Protein AF-A0A8X6SZG5-F1 (afdb_monomer)

pLDDT: mean 77.32, std 18.45, range [43.12, 98.19]

Solvent-accessible surface area (backbone atoms only — not comparable to full-atom values): 9770 Å² total; per-residue (Å²): 136,87,89,80,84,81,89,79,91,80,84,83,80,84,76,84,77,79,79,82,86,86,81,90,69,87,78,75,89,70,94,75,73,79,84,85,73,71,77,68,72,74,80,77,88,80,84,92,76,54,72,67,55,54,51,48,55,49,51,53,53,43,52,60,54,34,75,75,71,72,53,62,66,75,56,46,47,51,52,31,57,73,48,73,65,38,64,64,64,48,51,55,50,57,75,42,95,49,46,66,56,51,28,53,77,67,73,42,79,60,86,84,64,70,72,85,75,82,75,76,83,53,99,78,59,73,71,49,45,67,38,94,85,80,69,46,79,39,76,64,130

Foldseek 3Di:
DDDDDDDDDDDPPPPDDDDDDDDDDDDDPDPDDDPPPPPPPPPPDDDDDDPVRVVVVLQVLLVVLCVPLVDPSVLSSLLCVVVVNPSVVSVVVSPDPCVVVSCVVSVHDPPPPDDPPPPPPPVPDDQWDADPPPRDTHGDD

Organism: Nephila pilipes (NCBI:txid299642)

Radius of gyration: 32.88 Å; Cα contacts (8 Å, |Δi|>4): 55; chains: 1; bounding box: 74×58×89 Å

InterPro domains:
  IPR048962 E3 ubiquitin-protein ligase ARIH1-like, UBA-like domain [PF21235] (56-96)

Nearest PDB structures (foldseek):
  7b5n-assembly1_H  TM=6.590E-01  e=4.953E-05  Homo sapiens
  2dzl-assembly1_A  TM=5.267E-01  e=2.824E+00  Homo sapiens
  5iy7-assembly1_M  TM=3.037E-01  e=7.107E+00  Homo sapiens

Mean predicted aligned error: 17.65 Å

Sequence (141 aa):
MDTGDDELYDADSGNESSAEDEDELSISLEPESSSREKLETEEFHYEVLSTEQIVQHMVDCIREVNTVVQIPPTITRILLNHFKWDKEKLYERYYDDDQEALFKEAHIINPYKNPPSSSKDSRFGPRTEECEICLMTIPKN

Structure (mmCIF, N/CA/C/O backbone):
data_AF-A0A8X6SZG5-F1
#
_entry.id   AF-A0A8X6SZG5-F1
#
loop_
_atom_site.group_PDB
_atom_site.id
_atom_site.type_symbol
_atom_site.label_atom_id
_atom_site.label_alt_id
_atom_site.label_comp_id
_atom_site.label_asym_id
_atom_site.label_entity_id
_atom_site.label_seq_id
_atom_site.pdbx_PDB_ins_code
_atom_site.Cartn_x
_atom_site.Cartn_y
_atom_site.Cartn_z
_atom_site.occupancy
_atom_site.B_iso_or_equiv
_atom_site.auth_seq_id
_atom_site.auth_comp_id
_atom_site.auth_asym_id
_atom_site.auth_atom_id
_atom_site.pdbx_PDB_model_num
ATOM 1 N N . MET A 1 1 ? 57.894 -13.745 33.555 1.00 49.47 1 MET A N 1
ATOM 2 C CA . MET A 1 1 ? 57.439 -12.889 34.660 1.00 49.47 1 MET A CA 1
ATOM 3 C C . MET A 1 1 ? 56.093 -13.431 35.075 1.00 49.47 1 MET A C 1
ATOM 5 O O . MET A 1 1 ? 55.234 -13.575 34.220 1.00 49.47 1 MET A O 1
ATOM 9 N N . ASP A 1 2 ? 56.035 -13.883 36.317 1.00 52.25 2 ASP A N 1
ATOM 10 C CA . ASP A 1 2 ? 54.840 -14.272 37.068 1.00 52.25 2 ASP A CA 1
ATOM 11 C C . ASP A 1 2 ? 54.249 -13.012 37.743 1.00 52.25 2 ASP A C 1
ATOM 13 O O . ASP A 1 2 ? 54.987 -12.025 37.830 1.00 52.25 2 ASP A O 1
ATOM 17 N N . THR A 1 3 ? 52.998 -13.067 38.229 1.00 55.41 3 THR A N 1
ATOM 18 C CA . THR A 1 3 ? 52.104 -12.018 38.820 1.00 55.41 3 THR A CA 1
ATOM 19 C C . THR A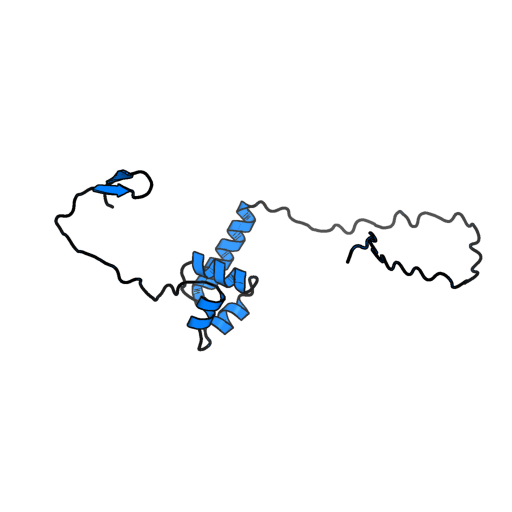 1 3 ? 50.941 -11.686 37.867 1.00 55.41 3 THR A C 1
ATOM 21 O O . THR A 1 3 ? 51.196 -11.239 36.754 1.00 55.41 3 THR A O 1
ATOM 24 N N . GLY A 1 4 ? 49.652 -11.856 38.178 1.00 48.34 4 GLY A N 1
ATOM 25 C CA . GLY A 1 4 ? 48.947 -12.082 39.446 1.00 48.34 4 GLY A CA 1
ATOM 26 C C . GLY A 1 4 ? 47.701 -11.177 39.477 1.00 48.34 4 GLY A C 1
ATOM 27 O O . GLY A 1 4 ? 47.825 -10.026 39.072 1.00 48.34 4 GLY A O 1
ATOM 28 N N . ASP A 1 5 ? 46.577 -11.719 39.963 1.00 51.69 5 ASP A N 1
ATOM 29 C CA . ASP A 1 5 ? 45.357 -11.044 40.462 1.00 51.69 5 ASP A CA 1
ATOM 30 C C . ASP A 1 5 ? 44.483 -10.241 39.469 1.00 51.69 5 ASP A C 1
ATOM 32 O O . ASP A 1 5 ? 44.962 -9.387 38.732 1.00 51.69 5 ASP A O 1
ATOM 36 N N . ASP A 1 6 ? 43.212 -10.596 39.248 1.00 55.16 6 ASP A N 1
ATOM 37 C CA . ASP A 1 6 ? 42.013 -10.538 40.124 1.00 55.16 6 ASP A CA 1
ATOM 38 C C . ASP A 1 6 ? 41.270 -9.190 40.047 1.00 55.16 6 ASP A C 1
ATOM 40 O O . ASP A 1 6 ? 41.851 -8.138 40.280 1.00 55.16 6 ASP A O 1
ATOM 44 N N . GLU A 1 7 ? 39.967 -9.307 39.746 1.00 54.97 7 GLU A N 1
ATOM 45 C CA . GLU A 1 7 ? 38.841 -8.504 40.264 1.00 54.97 7 GLU A CA 1
ATOM 46 C C . GLU A 1 7 ? 38.854 -6.985 39.928 1.00 54.97 7 GLU A C 1
ATOM 48 O O . GLU A 1 7 ? 39.823 -6.265 40.099 1.00 54.97 7 GLU A O 1
ATOM 53 N N . LEU A 1 8 ? 37.800 -6.362 39.408 1.00 62.22 8 LEU A N 1
ATOM 54 C CA . LEU A 1 8 ? 36.556 -6.113 40.121 1.00 62.22 8 LEU A CA 1
ATOM 55 C C . LEU A 1 8 ? 35.560 -5.474 39.133 1.00 62.22 8 LEU A C 1
ATOM 57 O O . LEU A 1 8 ? 35.875 -4.550 38.385 1.00 62.22 8 LEU A O 1
ATOM 61 N N . TYR A 1 9 ? 34.344 -5.988 39.164 1.00 59.56 9 TYR A N 1
ATOM 62 C CA . TYR A 1 9 ? 33.091 -5.354 38.761 1.00 59.56 9 TYR A CA 1
ATOM 63 C C . TYR A 1 9 ? 32.986 -3.928 39.326 1.00 59.56 9 TYR A C 1
ATOM 65 O O . TYR A 1 9 ? 33.104 -3.748 40.531 1.00 59.56 9 TYR A O 1
ATOM 73 N N . ASP A 1 10 ? 32.670 -2.938 38.491 1.00 62.38 10 ASP A N 1
ATOM 74 C CA . ASP A 1 10 ? 32.120 -1.679 39.000 1.00 62.38 10 ASP A CA 1
ATOM 75 C C . ASP A 1 10 ? 30.937 -1.244 38.134 1.00 62.38 10 ASP A C 1
ATOM 77 O O . ASP A 1 10 ? 31.064 -0.708 37.032 1.00 62.38 10 ASP A O 1
ATOM 81 N N . ALA A 1 11 ? 29.755 -1.607 38.629 1.00 61.16 11 ALA A N 1
ATOM 82 C CA . ALA A 1 11 ? 28.469 -1.140 38.158 1.00 61.16 11 ALA A CA 1
ATOM 83 C C . ALA A 1 11 ? 28.118 0.111 38.969 1.00 61.16 11 ALA A C 1
ATOM 85 O O . ALA A 1 11 ? 27.522 0.006 40.039 1.00 61.16 11 ALA A O 1
ATOM 86 N N . ASP A 1 12 ? 28.485 1.287 38.465 1.00 61.62 12 ASP A N 1
ATOM 87 C CA . ASP A 1 12 ? 28.090 2.551 39.085 1.00 61.62 12 ASP A CA 1
ATOM 88 C C . ASP A 1 12 ? 26.669 2.931 38.642 1.00 61.62 12 ASP A C 1
ATOM 90 O O . ASP A 1 12 ? 26.430 3.590 37.627 1.00 61.62 12 ASP A O 1
ATOM 94 N N . SER A 1 13 ? 25.696 2.415 39.392 1.00 60.81 13 SER A N 1
ATOM 95 C CA . SER A 1 13 ? 24.301 2.843 39.353 1.00 60.81 13 SER A CA 1
ATOM 96 C C . SER A 1 13 ? 24.177 4.192 40.066 1.00 60.81 13 SER A C 1
ATOM 98 O O . SER A 1 13 ? 23.771 4.252 41.228 1.00 60.81 13 SER A O 1
ATOM 100 N N . GLY A 1 14 ? 24.491 5.273 39.351 1.00 61.66 14 GLY A N 1
ATOM 101 C CA . GLY A 1 14 ? 24.308 6.652 39.802 1.00 61.66 14 GLY A CA 1
ATOM 102 C C . GLY A 1 14 ? 22.831 7.031 39.948 1.00 61.66 14 GLY A C 1
ATOM 103 O O . GLY A 1 14 ? 22.245 7.652 39.066 1.00 61.66 14 GLY A O 1
ATOM 104 N N . ASN A 1 15 ? 22.223 6.642 41.068 1.00 61.12 15 ASN A N 1
ATOM 105 C CA . ASN A 1 15 ? 20.972 7.201 41.572 1.00 61.12 15 ASN A CA 1
ATOM 106 C C . ASN A 1 15 ? 21.313 8.368 42.510 1.00 61.12 15 ASN A C 1
ATOM 108 O O . ASN A 1 15 ? 21.514 8.166 43.709 1.00 61.12 15 ASN A O 1
ATOM 112 N N . GLU A 1 16 ? 21.379 9.585 41.972 1.00 62.09 16 GLU A N 1
ATOM 113 C CA . GLU A 1 16 ? 21.437 10.808 42.774 1.00 62.09 16 GLU A CA 1
ATOM 114 C C . GLU A 1 16 ? 20.011 11.233 43.156 1.00 62.09 16 GLU A C 1
ATOM 116 O O . GLU A 1 16 ? 19.260 11.813 42.379 1.00 62.09 16 GLU A O 1
ATOM 121 N N . SER A 1 17 ? 19.596 10.873 44.370 1.00 57.12 17 SER A N 1
ATOM 122 C CA . SER A 1 17 ? 18.415 11.457 45.002 1.00 57.12 17 SER A CA 1
ATOM 123 C C . SER A 1 17 ? 18.885 12.604 45.882 1.00 57.12 17 SER A C 1
ATOM 125 O O . SER A 1 17 ? 19.288 12.376 47.022 1.00 57.12 17 SER A O 1
ATOM 127 N N . SER A 1 18 ? 18.821 13.829 45.369 1.00 62.03 18 SER A N 1
ATOM 128 C CA . SER A 1 18 ? 18.960 15.021 46.203 1.00 62.03 18 SER A CA 1
ATOM 129 C C . SER A 1 18 ? 17.655 15.249 46.964 1.00 62.03 18 SER A C 1
ATOM 131 O O . SER A 1 18 ? 16.700 15.818 46.441 1.00 62.03 18 SER A O 1
ATOM 133 N N . ALA A 1 19 ? 17.623 14.775 48.210 1.00 56.88 19 ALA A N 1
ATOM 134 C CA . ALA A 1 19 ? 17.038 15.565 49.290 1.00 56.88 19 ALA A CA 1
ATOM 135 C C . ALA A 1 19 ? 17.849 16.885 49.336 1.00 56.88 19 ALA A C 1
ATOM 137 O O . ALA A 1 19 ? 19.032 16.880 49.009 1.00 56.88 19 ALA A O 1
ATOM 138 N N . GLU A 1 20 ? 17.346 18.059 49.686 1.00 51.41 20 GLU A N 1
ATOM 139 C CA . GLU A 1 20 ? 16.418 18.425 50.748 1.00 51.41 20 GLU A CA 1
ATOM 140 C C . GLU A 1 20 ? 15.939 19.846 50.376 1.00 51.41 20 GLU A C 1
ATOM 142 O O . GLU A 1 20 ? 16.756 20.659 49.944 1.00 51.41 20 GLU A O 1
ATOM 147 N N . ASP A 1 21 ? 14.649 20.154 50.505 1.00 52.88 21 ASP A N 1
ATOM 148 C CA . ASP A 1 21 ? 14.249 21.522 50.837 1.00 52.88 21 ASP A CA 1
ATOM 149 C C . ASP A 1 21 ? 12.960 21.478 51.655 1.00 52.88 21 ASP A C 1
ATOM 151 O O . ASP A 1 21 ? 12.050 20.669 51.441 1.00 52.88 21 ASP A O 1
ATOM 155 N N . GLU A 1 22 ? 12.980 22.293 52.685 1.00 56.06 22 GLU A N 1
ATOM 156 C CA . GLU A 1 22 ? 12.290 22.145 53.948 1.00 56.06 22 GLU A CA 1
ATOM 157 C C . GLU A 1 22 ? 11.260 23.264 54.066 1.00 56.06 22 GLU A C 1
ATOM 159 O O . GLU A 1 22 ? 11.467 24.251 54.760 1.00 56.06 22 GLU A O 1
ATOM 164 N N . ASP A 1 23 ? 10.120 23.103 53.392 1.00 49.88 23 ASP A N 1
ATOM 165 C CA . ASP A 1 23 ? 8.967 23.977 53.607 1.00 49.88 23 ASP A CA 1
ATOM 166 C C . ASP A 1 23 ? 8.029 23.379 54.664 1.00 49.88 23 ASP A C 1
ATOM 168 O O . ASP A 1 23 ? 7.162 22.534 54.420 1.00 49.88 23 ASP A O 1
ATOM 172 N N . GLU A 1 24 ? 8.235 23.868 55.882 1.00 54.66 24 GLU A N 1
ATOM 173 C CA . GLU A 1 24 ? 7.321 23.837 57.014 1.00 54.66 24 GLU A CA 1
ATOM 174 C C . GLU A 1 24 ? 5.959 24.444 56.628 1.00 54.66 24 GLU A C 1
ATOM 176 O O . GLU A 1 24 ? 5.735 25.648 56.734 1.00 54.66 24 GLU A O 1
ATOM 181 N N . LEU A 1 25 ? 5.002 23.604 56.226 1.00 52.91 25 LEU A N 1
ATOM 182 C CA . LEU A 1 25 ? 3.582 23.956 56.235 1.00 52.91 25 LEU A CA 1
ATOM 183 C C . LEU A 1 25 ? 2.832 22.967 57.125 1.00 52.91 25 LEU A C 1
ATOM 185 O O . LEU A 1 25 ? 2.617 21.804 56.785 1.00 52.91 25 LEU A O 1
ATOM 189 N N . SER A 1 26 ? 2.441 23.454 58.302 1.00 48.09 26 SER A N 1
ATOM 190 C CA . SER A 1 26 ? 1.623 22.746 59.281 1.00 48.09 26 SER A CA 1
ATOM 191 C C . SER A 1 26 ? 0.329 22.227 58.643 1.00 48.09 26 SER A C 1
ATOM 193 O O . SER A 1 26 ? -0.615 22.992 58.422 1.00 48.09 26 SER A O 1
ATOM 195 N N . ILE A 1 27 ? 0.251 20.925 58.370 1.00 50.72 27 ILE A N 1
A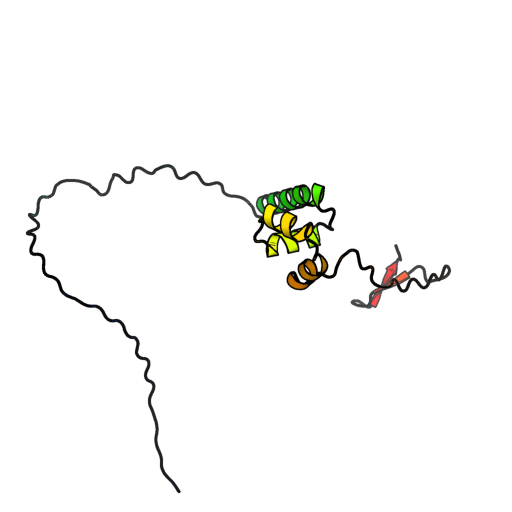TOM 196 C CA . ILE A 1 27 ? -1.000 20.293 57.955 1.00 50.72 27 ILE A CA 1
ATOM 197 C C . ILE A 1 27 ? -1.883 20.104 59.192 1.00 50.72 27 ILE A C 1
ATOM 199 O O . ILE A 1 27 ? -1.745 19.162 59.971 1.00 50.72 27 ILE A O 1
ATOM 203 N N . SER A 1 28 ? -2.760 21.079 59.419 1.00 53.66 28 SER A N 1
ATOM 204 C CA . SER A 1 28 ? -3.857 20.952 60.371 1.00 53.66 28 SER A CA 1
ATOM 205 C C . SER A 1 28 ? -4.713 19.755 59.950 1.00 53.66 28 SER A C 1
ATOM 207 O O . SER A 1 28 ? -5.199 19.696 58.821 1.00 53.66 28 SER A O 1
ATOM 209 N N . LEU A 1 29 ? -4.841 18.768 60.835 1.00 56.31 29 LEU A N 1
ATOM 210 C CA . LEU A 1 29 ? -5.661 17.573 60.644 1.00 56.31 29 LEU A CA 1
ATOM 211 C C . LEU A 1 29 ? -7.145 17.964 60.702 1.00 56.31 29 LEU A C 1
ATOM 213 O O . LEU A 1 29 ? -7.786 17.818 61.740 1.00 56.31 29 LEU A O 1
ATOM 217 N N . GLU A 1 30 ? -7.692 18.460 59.596 1.00 49.22 30 GLU A N 1
ATOM 218 C CA . GLU A 1 30 ? -9.139 18.573 59.405 1.00 49.22 30 GLU A CA 1
ATOM 219 C C . GLU A 1 30 ? -9.628 17.368 58.582 1.00 49.22 30 GLU A C 1
ATOM 221 O O . GLU A 1 30 ? -9.145 17.146 57.468 1.00 49.22 30 GLU A O 1
ATOM 226 N N . PRO A 1 31 ? -10.551 16.536 59.102 1.00 52.50 31 PRO A N 1
ATOM 227 C CA . PRO A 1 31 ? -11.093 15.400 58.370 1.00 52.50 31 PRO A CA 1
ATOM 228 C C . PRO A 1 31 ? -12.220 15.873 57.445 1.00 52.50 31 PRO A C 1
ATOM 230 O O . PRO A 1 31 ? -13.372 15.493 57.618 1.00 52.50 31 PRO A O 1
ATOM 233 N N . GLU A 1 32 ? -11.901 16.698 56.453 1.00 43.12 32 GLU A N 1
ATOM 234 C CA . GLU A 1 32 ? -12.900 17.217 55.519 1.00 43.12 32 GLU A CA 1
ATOM 235 C C . GLU A 1 32 ? -12.811 16.462 54.187 1.00 43.12 32 GLU A C 1
ATOM 237 O O . GLU A 1 32 ? -12.092 16.809 53.255 1.00 43.12 32 GLU A O 1
ATOM 242 N N . SER A 1 33 ? -13.609 15.395 54.129 1.00 46.94 33 SER A N 1
ATOM 243 C CA . SER A 1 33 ? -14.390 14.980 52.957 1.00 46.94 33 SER A CA 1
ATOM 244 C C . SER A 1 33 ? -13.660 14.742 51.618 1.00 46.94 33 SER A C 1
ATOM 246 O O . SER A 1 33 ? -13.345 15.644 50.846 1.00 46.94 33 SER A O 1
ATOM 248 N N . SER A 1 34 ? -13.528 13.453 51.288 1.00 50.75 34 SER A N 1
ATOM 249 C CA . SER A 1 34 ? -13.931 12.894 49.983 1.00 50.75 34 SER A CA 1
ATOM 250 C C . SER A 1 34 ? -13.482 13.622 48.703 1.00 50.75 34 SER A C 1
ATOM 252 O O . SER A 1 34 ? -14.261 13.760 47.764 1.00 50.75 34 SER A O 1
ATOM 254 N N . SER A 1 35 ? -12.206 13.988 48.573 1.00 49.38 35 SER A N 1
ATOM 255 C CA . SER A 1 35 ? -11.644 14.317 47.243 1.00 49.38 35 SER A CA 1
ATOM 256 C C . SER A 1 35 ? -11.310 13.069 46.403 1.00 49.38 35 SER A C 1
ATOM 258 O O . SER A 1 35 ? -10.768 13.173 45.308 1.00 49.38 35 SER A O 1
ATOM 260 N N . ARG A 1 36 ? -11.658 11.869 46.892 1.00 52.34 36 ARG A N 1
ATOM 261 C CA . ARG A 1 36 ? -11.437 10.586 46.206 1.00 52.34 36 ARG A CA 1
ATOM 262 C C . ARG A 1 36 ? -12.632 10.119 45.354 1.00 52.34 36 ARG A C 1
ATOM 264 O O . ARG A 1 36 ? -12.557 9.049 44.765 1.00 52.34 36 ARG A O 1
ATOM 271 N N . GLU A 1 37 ? -13.699 10.916 45.256 1.00 54.59 37 GLU A N 1
ATOM 272 C CA . GLU A 1 37 ? -14.959 10.547 44.575 1.00 54.59 37 GLU A CA 1
ATOM 273 C C . GLU A 1 37 ? -15.388 11.516 43.454 1.00 54.59 37 GLU A C 1
ATOM 275 O O . GLU A 1 37 ? -16.554 11.558 43.082 1.00 54.59 37 GLU A O 1
ATOM 280 N N . LYS A 1 38 ? -14.456 12.280 42.865 1.00 47.41 38 LYS A N 1
ATOM 281 C CA . LYS A 1 38 ? -14.735 13.117 41.678 1.00 47.41 38 LYS A CA 1
ATOM 282 C C . LYS A 1 38 ? -13.822 12.860 40.477 1.00 47.41 38 LYS A C 1
ATOM 284 O O . LYS A 1 38 ? -13.624 13.732 39.642 1.00 47.41 38 LYS A O 1
ATOM 289 N N . LEU A 1 39 ? -13.341 11.627 40.330 1.00 57.22 39 LEU A N 1
ATOM 290 C CA . LEU A 1 39 ? -13.198 11.056 38.987 1.00 57.22 39 LEU A CA 1
ATOM 291 C C . LEU A 1 39 ? -14.566 10.477 38.611 1.00 57.22 39 LEU A C 1
ATOM 293 O O . LEU A 1 39 ? -14.726 9.267 38.459 1.00 57.22 39 LEU A O 1
ATOM 297 N N . GLU A 1 40 ? -15.576 11.352 38.550 1.00 54.41 40 GLU A N 1
ATOM 298 C CA . GLU A 1 40 ? -16.761 11.057 37.757 1.00 54.41 40 GLU A CA 1
ATOM 299 C C . GLU A 1 40 ? -16.227 10.710 36.377 1.00 54.41 40 GLU A C 1
ATOM 301 O O . GLU A 1 40 ? -15.506 11.477 35.745 1.00 54.41 40 GLU A O 1
ATOM 306 N N . THR A 1 41 ? -16.448 9.456 36.035 1.00 57.59 41 THR A N 1
ATOM 307 C CA . THR A 1 41 ? -15.909 8.759 34.890 1.00 57.59 41 THR A CA 1
ATOM 308 C C . THR A 1 41 ? -16.324 9.533 33.648 1.00 57.59 41 THR A C 1
ATOM 310 O O . THR A 1 41 ? -17.448 9.370 33.182 1.00 57.59 41 THR A O 1
ATOM 313 N N . GLU A 1 42 ? -15.455 10.405 33.124 1.00 65.00 42 GLU A N 1
ATOM 314 C CA . GLU A 1 42 ? -15.589 10.834 31.737 1.00 65.00 42 GLU A CA 1
ATOM 315 C C . GLU A 1 42 ? -15.635 9.539 30.932 1.00 65.00 42 GLU A C 1
ATOM 317 O O . GLU A 1 42 ? -14.692 8.745 30.956 1.00 65.00 42 GLU A O 1
ATOM 322 N N . GLU A 1 43 ? -16.795 9.256 30.348 1.00 74.94 43 GLU A N 1
ATOM 323 C CA . GLU A 1 43 ? -17.057 8.037 29.603 1.00 74.94 43 GLU A CA 1
ATOM 324 C C . GLU A 1 43 ? -16.103 8.011 28.405 1.00 74.94 43 GLU A C 1
ATOM 326 O O . GLU A 1 43 ? -16.356 8.608 27.356 1.00 74.94 43 GLU A O 1
ATOM 331 N N . PHE A 1 44 ? -14.939 7.389 28.593 1.00 86.12 44 PHE A N 1
ATOM 332 C CA . PHE A 1 44 ? -13.905 7.318 27.577 1.00 86.12 44 PHE A CA 1
ATOM 333 C C . PHE A 1 44 ? -14.409 6.397 26.471 1.00 86.12 44 PHE A C 1
ATOM 335 O O . PHE A 1 44 ? -14.472 5.179 26.642 1.00 86.12 44 PHE A O 1
ATOM 342 N N . HIS A 1 45 ? -14.824 6.982 25.351 1.00 91.31 45 HIS A N 1
ATOM 343 C CA . HIS A 1 45 ? -15.349 6.226 24.224 1.00 91.31 45 HIS A CA 1
ATOM 344 C C . HIS A 1 45 ? -14.210 5.432 23.580 1.00 91.31 45 HIS A C 1
ATOM 346 O O . HIS A 1 45 ? -13.241 6.005 23.082 1.00 91.31 45 HIS A O 1
ATOM 352 N N . TYR A 1 46 ? -14.337 4.108 23.577 1.00 92.88 46 TYR A N 1
ATOM 353 C CA . TYR A 1 46 ? -13.440 3.208 22.864 1.00 92.88 46 TYR A CA 1
ATOM 354 C C . TYR A 1 46 ? -14.248 2.183 22.072 1.00 92.88 46 TYR A C 1
ATOM 356 O O . TYR A 1 46 ? -15.370 1.829 22.433 1.00 92.88 46 TYR A O 1
ATOM 364 N N . GLU A 1 47 ? -13.654 1.689 20.993 1.00 95.31 47 GLU A N 1
ATOM 365 C CA . GLU A 1 47 ? -14.210 0.624 20.168 1.00 95.31 47 GLU A CA 1
ATOM 366 C C . GLU A 1 47 ? -13.223 -0.545 20.133 1.00 95.31 47 GLU A C 1
ATOM 368 O O . GLU A 1 47 ? -12.013 -0.350 19.996 1.00 95.31 47 GLU A O 1
ATOM 373 N N . VAL A 1 48 ? -13.732 -1.770 20.273 1.00 96.12 48 VAL A N 1
ATOM 374 C CA . VAL A 1 48 ? -12.924 -2.989 20.158 1.00 96.12 48 VAL A CA 1
ATOM 375 C C . VAL A 1 48 ? -13.098 -3.555 18.758 1.00 96.12 48 VAL A C 1
ATOM 377 O O . VAL A 1 48 ? -14.192 -3.967 18.378 1.00 96.12 48 VAL A O 1
ATOM 380 N N . LEU A 1 49 ? -12.000 -3.609 18.008 1.00 97.50 49 LEU A N 1
ATOM 381 C CA . LEU A 1 49 ? -11.963 -4.158 16.658 1.00 97.50 49 LEU A CA 1
ATOM 382 C C . LEU A 1 49 ? -11.290 -5.532 16.653 1.00 97.50 49 LEU A C 1
ATOM 384 O O . LEU A 1 49 ? -10.278 -5.762 17.316 1.00 97.50 49 LEU A O 1
ATOM 388 N N . SER A 1 50 ? -11.845 -6.449 15.867 1.00 98.19 50 SER A N 1
ATOM 389 C CA . SER A 1 50 ? -11.207 -7.722 15.535 1.00 98.19 50 SER A CA 1
ATOM 390 C C . SER A 1 50 ? -10.048 -7.528 14.555 1.00 98.19 50 SER A C 1
ATOM 392 O O . SER A 1 50 ? -9.962 -6.530 13.836 1.00 98.19 50 SER A O 1
ATOM 394 N N . THR A 1 51 ? -9.176 -8.531 14.464 1.00 97.81 51 THR A N 1
ATOM 395 C CA . THR A 1 51 ? -8.087 -8.548 13.478 1.00 97.81 51 THR A CA 1
ATOM 396 C C . THR A 1 51 ? -8.608 -8.445 12.044 1.00 97.81 51 THR A C 1
ATOM 398 O O . THR A 1 51 ? -8.013 -7.733 11.243 1.00 97.81 51 THR A O 1
ATOM 401 N N . GLU A 1 52 ? -9.737 -9.091 11.734 1.00 98.06 52 GLU A N 1
ATOM 402 C CA . GLU A 1 52 ? -10.395 -9.029 10.420 1.00 98.06 52 GLU A CA 1
ATOM 403 C C . GLU A 1 52 ? -10.803 -7.591 10.066 1.00 98.06 52 GLU A C 1
ATOM 405 O O . GLU A 1 52 ? -10.525 -7.117 8.967 1.00 98.06 52 GLU A O 1
ATOM 410 N N . GLN A 1 53 ? -11.394 -6.861 1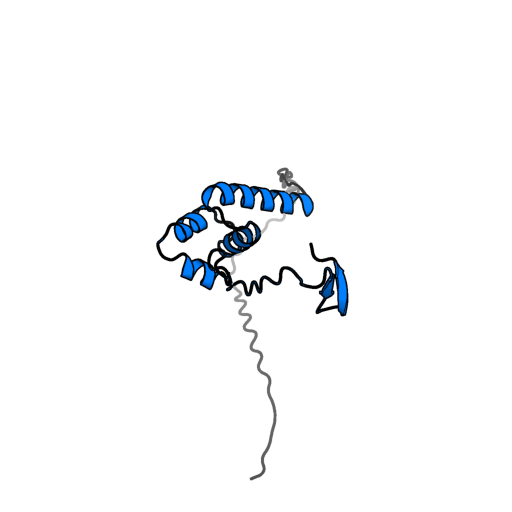1.020 1.00 98.06 53 GLN A N 1
ATOM 411 C CA . GLN A 1 53 ? -11.802 -5.467 10.817 1.00 98.06 53 GLN A CA 1
ATOM 412 C C . GLN A 1 53 ? -10.592 -4.564 10.550 1.00 98.06 53 GLN A C 1
ATOM 414 O O . GLN A 1 53 ? -10.609 -3.773 9.610 1.00 98.06 53 GLN A O 1
ATOM 419 N N . ILE A 1 54 ? -9.503 -4.725 11.308 1.00 97.38 54 ILE A N 1
ATOM 420 C CA . ILE A 1 54 ? -8.263 -3.965 11.081 1.00 97.38 54 ILE A CA 1
ATOM 421 C C . ILE A 1 54 ? -7.647 -4.287 9.714 1.00 97.38 54 ILE A C 1
ATOM 423 O O .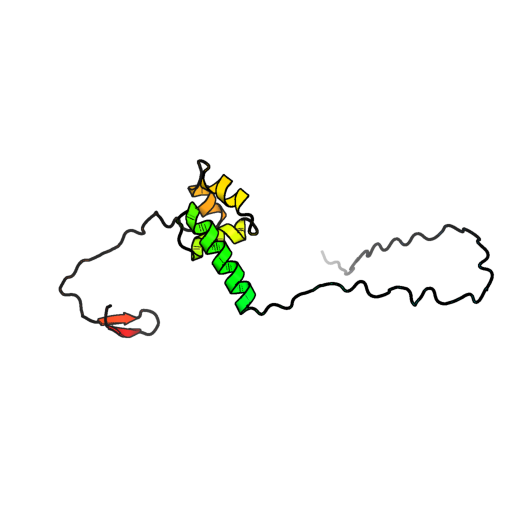 ILE A 1 54 ? -7.201 -3.384 9.002 1.00 97.38 54 ILE A O 1
ATOM 427 N N . VAL A 1 55 ? -7.647 -5.560 9.311 1.00 97.38 55 VAL A N 1
ATOM 428 C CA . VAL A 1 55 ? -7.171 -5.969 7.983 1.00 97.38 55 VAL A CA 1
ATOM 429 C C . VAL A 1 55 ? -8.039 -5.357 6.885 1.00 97.38 55 VAL A C 1
ATOM 431 O O . VAL A 1 55 ? -7.495 -4.871 5.894 1.00 97.38 55 VAL A O 1
ATOM 434 N N . GLN A 1 56 ? -9.357 -5.307 7.072 1.00 97.81 56 GLN A N 1
ATOM 435 C CA . GLN A 1 56 ? -10.274 -4.678 6.126 1.00 97.81 56 GLN A CA 1
ATOM 436 C C . GLN A 1 56 ? -9.987 -3.177 5.974 1.00 97.81 56 GLN A C 1
ATOM 438 O O . GLN A 1 56 ? -9.830 -2.704 4.848 1.00 97.81 56 GLN A O 1
ATOM 443 N N . HIS A 1 57 ? -9.788 -2.451 7.080 1.00 96.88 57 HIS A N 1
ATOM 444 C CA . HIS A 1 57 ? -9.374 -1.043 7.044 1.00 96.88 57 HIS A CA 1
ATOM 445 C C . HIS A 1 57 ? -8.055 -0.839 6.287 1.00 96.88 57 HIS A C 1
ATOM 447 O O . HIS A 1 57 ? -7.932 0.084 5.477 1.00 96.88 57 HIS A O 1
ATOM 453 N N . MET A 1 58 ? -7.078 -1.725 6.497 1.00 97.00 58 MET A N 1
ATOM 454 C CA . MET A 1 58 ? -5.833 -1.723 5.732 1.00 97.00 58 MET A CA 1
ATOM 455 C C . MET A 1 58 ? -6.092 -1.922 4.230 1.00 97.00 58 MET A C 1
ATOM 457 O O . MET A 1 58 ? -5.536 -1.190 3.411 1.00 97.00 58 MET A O 1
ATOM 461 N N . VAL A 1 59 ? -6.907 -2.911 3.851 1.00 97.00 59 VAL A N 1
ATOM 462 C CA . VAL A 1 59 ? -7.203 -3.224 2.444 1.00 97.00 59 VAL A CA 1
ATOM 463 C C . VAL A 1 59 ? -7.917 -2.064 1.758 1.00 97.00 59 VAL A C 1
ATOM 465 O O . VAL A 1 59 ? -7.586 -1.741 0.616 1.00 97.00 59 VAL A O 1
ATOM 468 N N . ASP A 1 60 ? -8.852 -1.412 2.441 1.00 97.19 60 ASP A N 1
ATOM 469 C CA . ASP A 1 60 ? -9.568 -0.264 1.891 1.00 97.19 60 ASP A CA 1
ATOM 470 C C . ASP A 1 60 ? -8.640 0.944 1.711 1.00 97.19 60 ASP A C 1
ATOM 472 O O . ASP A 1 60 ? -8.657 1.565 0.648 1.00 97.19 60 ASP A O 1
ATOM 476 N N . CYS A 1 61 ? -7.739 1.199 2.666 1.00 96.31 61 CYS A N 1
ATOM 477 C CA . CYS A 1 61 ? -6.691 2.214 2.532 1.00 96.31 61 CYS A CA 1
ATOM 478 C C . CYS A 1 61 ? -5.755 1.925 1.342 1.00 96.31 61 CYS A C 1
ATOM 480 O O . CYS A 1 61 ? -5.471 2.811 0.535 1.00 96.31 61 CYS A O 1
ATOM 482 N N . ILE A 1 62 ? -5.328 0.668 1.169 1.00 96.50 62 ILE A N 1
ATOM 483 C CA . ILE A 1 62 ? -4.522 0.251 0.011 1.00 96.50 62 ILE A CA 1
ATOM 484 C C . ILE A 1 62 ? -5.295 0.474 -1.292 1.00 96.50 62 ILE A C 1
ATOM 486 O O . ILE A 1 62 ? -4.718 0.972 -2.257 1.00 96.50 62 ILE A O 1
ATOM 490 N N . ARG A 1 63 ? -6.584 0.110 -1.343 1.00 96.19 63 ARG A N 1
ATOM 491 C CA . ARG A 1 63 ? -7.424 0.276 -2.538 1.00 96.19 63 ARG A CA 1
ATOM 492 C C . ARG A 1 63 ? -7.556 1.746 -2.916 1.00 96.19 63 ARG A C 1
ATOM 494 O O . ARG A 1 63 ? -7.410 2.061 -4.092 1.00 96.19 63 ARG A O 1
ATOM 501 N N . GLU A 1 64 ? -7.798 2.612 -1.937 1.00 95.88 64 GLU A N 1
ATOM 502 C CA . GLU A 1 64 ? -7.880 4.061 -2.118 1.00 95.88 64 GLU A CA 1
ATOM 503 C C . GLU A 1 64 ? -6.592 4.607 -2.739 1.00 95.88 64 GLU A C 1
ATOM 505 O O . GLU A 1 64 ? -6.639 5.222 -3.802 1.00 95.88 64 GLU A O 1
ATOM 510 N N . VAL A 1 65 ? -5.436 4.287 -2.153 1.00 94.94 65 VAL A N 1
ATOM 511 C CA . VAL A 1 65 ? -4.129 4.708 -2.679 1.00 94.94 65 VAL A CA 1
ATOM 512 C C . VAL A 1 65 ? -3.898 4.180 -4.090 1.00 94.94 65 VAL A C 1
ATOM 514 O O . VAL A 1 65 ? -3.395 4.887 -4.967 1.00 94.94 65 VAL A O 1
ATOM 517 N N . ASN A 1 66 ? -4.323 2.945 -4.351 1.00 92.50 66 ASN A N 1
ATOM 518 C CA . ASN A 1 66 ? -4.115 2.319 -5.644 1.00 92.50 66 ASN A CA 1
ATOM 519 C C . ASN A 1 66 ? -4.950 2.925 -6.781 1.00 92.50 66 ASN A C 1
ATOM 521 O O . ASN A 1 66 ? -4.605 2.730 -7.946 1.00 92.50 66 ASN A O 1
ATOM 525 N N . THR A 1 67 ? -6.007 3.686 -6.469 1.00 93.12 67 THR A N 1
ATOM 526 C CA . THR A 1 67 ? -6.741 4.457 -7.488 1.00 93.12 67 THR A CA 1
ATOM 527 C C . THR A 1 67 ? -5.863 5.512 -8.168 1.00 93.12 67 THR A C 1
ATOM 529 O O . THR A 1 67 ? -6.127 5.869 -9.315 1.00 93.12 67 THR A O 1
ATOM 532 N N . VAL A 1 68 ? -4.800 5.959 -7.488 1.00 91.88 68 VAL A N 1
ATOM 533 C CA . VAL A 1 68 ? -3.877 7.003 -7.947 1.00 91.88 68 VAL A CA 1
ATOM 534 C C . VAL A 1 68 ? -2.602 6.394 -8.537 1.00 91.88 68 VAL A C 1
ATOM 536 O O . VAL A 1 68 ? -2.268 6.657 -9.690 1.00 91.88 68 VAL A O 1
ATOM 539 N N . VAL A 1 69 ? -1.902 5.542 -7.776 1.00 86.56 69 VAL A N 1
ATOM 540 C CA . VAL A 1 69 ? -0.541 5.094 -8.139 1.00 86.56 69 VAL A CA 1
ATOM 541 C C . VAL A 1 69 ? -0.488 3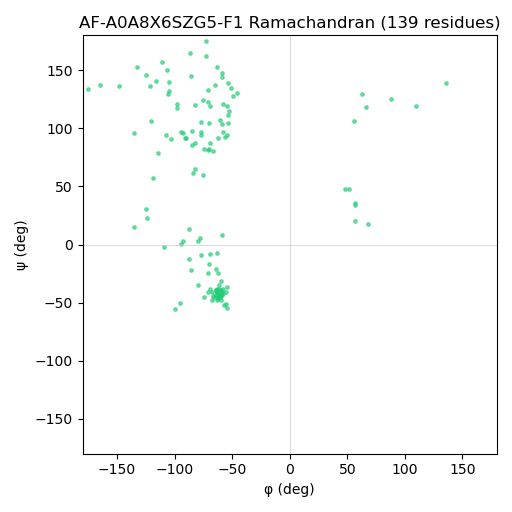.884 -9.079 1.00 86.56 69 VAL A C 1
ATOM 543 O O . VAL A 1 69 ? 0.517 3.704 -9.762 1.00 86.56 69 VAL A O 1
ATOM 546 N N . GLN A 1 70 ? -1.554 3.075 -9.150 1.00 90.06 70 GLN A N 1
ATOM 547 C CA . GLN A 1 70 ? -1.657 1.873 -10.001 1.00 90.06 70 GLN A CA 1
ATOM 548 C C . GLN A 1 70 ? -0.483 0.880 -9.849 1.00 90.06 70 GLN A C 1
ATOM 550 O O . GLN A 1 70 ? 0.088 0.381 -10.823 1.00 90.06 70 GLN A O 1
ATOM 555 N N . ILE A 1 71 ? -0.138 0.565 -8.602 1.00 88.62 71 ILE A N 1
ATOM 556 C CA . ILE A 1 71 ? 0.923 -0.369 -8.214 1.00 88.62 71 ILE A CA 1
ATOM 557 C C . ILE A 1 71 ? 0.274 -1.667 -7.679 1.00 88.62 71 ILE A C 1
ATOM 559 O O . ILE A 1 71 ? -0.823 -1.631 -7.115 1.00 88.62 71 ILE A O 1
ATOM 563 N N . PRO A 1 72 ? 0.895 -2.856 -7.815 1.00 93.38 72 PRO A N 1
ATOM 564 C CA . PRO A 1 72 ? 0.367 -4.071 -7.194 1.00 93.38 72 PRO A CA 1
ATOM 565 C C . PRO A 1 72 ? 0.064 -3.891 -5.687 1.00 93.38 72 PRO A C 1
ATOM 567 O O . PRO A 1 72 ? 0.928 -3.393 -4.961 1.00 93.38 72 PRO A O 1
ATOM 570 N N . PRO A 1 73 ? -1.101 -4.344 -5.170 1.00 93.31 73 PRO A N 1
ATOM 571 C CA . PRO A 1 73 ? -1.531 -4.075 -3.789 1.00 93.31 73 PRO A CA 1
ATOM 572 C C . PRO A 1 73 ? -0.516 -4.481 -2.715 1.00 93.31 73 PRO A C 1
ATOM 574 O O . PRO A 1 73 ? -0.335 -3.783 -1.718 1.00 93.31 73 PRO A O 1
ATOM 577 N N . THR A 1 74 ? 0.188 -5.595 -2.931 1.00 93.12 74 THR A N 1
ATOM 578 C CA . THR A 1 74 ? 1.239 -6.074 -2.025 1.00 93.12 74 THR A CA 1
ATOM 579 C C . THR A 1 74 ? 2.387 -5.077 -1.904 1.00 93.12 74 THR A C 1
ATOM 581 O O . THR A 1 74 ? 2.910 -4.892 -0.809 1.00 93.12 74 THR A O 1
ATOM 584 N N . ILE A 1 75 ? 2.758 -4.423 -3.005 1.00 93.75 75 ILE A N 1
ATOM 585 C CA . ILE A 1 75 ? 3.822 -3.419 -3.050 1.00 93.75 75 ILE A CA 1
ATOM 586 C C . ILE A 1 75 ? 3.332 -2.117 -2.419 1.00 93.75 75 ILE A C 1
ATOM 588 O O . ILE A 1 75 ? 4.021 -1.568 -1.564 1.00 93.75 75 ILE A O 1
ATOM 592 N N . THR A 1 76 ? 2.115 -1.675 -2.749 1.00 95.00 76 THR A N 1
ATOM 593 C CA . THR A 1 76 ? 1.485 -0.496 -2.133 1.00 95.00 76 THR A CA 1
ATOM 594 C C . THR A 1 76 ? 1.433 -0.622 -0.610 1.00 95.00 76 THR A C 1
ATOM 596 O O . THR A 1 76 ? 1.766 0.324 0.094 1.00 95.00 76 THR A O 1
ATOM 599 N N . ARG A 1 77 ? 1.113 -1.811 -0.080 1.00 95.81 77 ARG A N 1
ATOM 600 C CA . ARG A 1 77 ? 1.157 -2.093 1.365 1.00 95.81 77 ARG A CA 1
ATOM 601 C C . ARG A 1 77 ? 2.550 -1.890 1.967 1.00 95.81 77 ARG A C 1
ATOM 603 O O . ARG A 1 77 ? 2.663 -1.330 3.053 1.00 95.81 77 ARG A O 1
ATOM 610 N N . ILE A 1 78 ? 3.602 -2.357 1.292 1.00 95.44 78 ILE A N 1
ATOM 611 C CA . ILE A 1 78 ? 4.988 -2.212 1.770 1.00 95.44 78 ILE A CA 1
ATOM 612 C C . ILE A 1 78 ? 5.395 -0.735 1.756 1.00 95.44 78 ILE A C 1
ATOM 614 O O . ILE A 1 78 ? 5.947 -0.252 2.742 1.00 95.44 78 ILE A O 1
ATOM 618 N N . LEU A 1 79 ? 5.065 -0.012 0.684 1.00 94.50 79 LEU A N 1
ATOM 619 C CA . LEU A 1 79 ? 5.330 1.422 0.567 1.00 94.50 79 LEU A CA 1
ATOM 620 C C . LEU A 1 79 ? 4.588 2.228 1.640 1.00 94.50 79 LEU A C 1
ATOM 622 O O . LEU A 1 79 ? 5.202 3.042 2.324 1.00 94.50 79 LEU A O 1
ATOM 626 N N . LEU A 1 80 ? 3.301 1.955 1.862 1.00 95.56 80 LEU A N 1
ATOM 627 C CA . LEU A 1 80 ? 2.536 2.590 2.938 1.00 95.56 80 LEU A CA 1
ATOM 628 C C . LEU A 1 80 ? 3.162 2.308 4.302 1.00 95.56 80 LEU A C 1
ATOM 630 O O . LEU A 1 80 ? 3.338 3.226 5.094 1.00 95.56 80 LEU A O 1
ATOM 634 N N . ASN A 1 81 ? 3.586 1.071 4.565 1.00 95.56 81 ASN A N 1
ATOM 635 C CA . ASN A 1 81 ? 4.272 0.741 5.809 1.00 95.56 81 ASN A CA 1
ATOM 636 C C . ASN A 1 81 ? 5.616 1.485 5.966 1.00 95.56 81 ASN A C 1
ATOM 638 O O . ASN A 1 81 ? 5.940 1.942 7.065 1.00 95.56 81 ASN A O 1
ATOM 642 N N . HIS A 1 82 ? 6.382 1.653 4.881 1.00 94.81 82 HIS A N 1
ATOM 643 C CA . HIS A 1 82 ? 7.618 2.444 4.867 1.00 94.81 82 HIS A CA 1
ATOM 644 C C . HIS A 1 82 ? 7.354 3.909 5.259 1.00 94.81 82 HIS A C 1
ATOM 646 O O . HIS A 1 82 ? 8.070 4.465 6.092 1.00 94.81 82 HIS A O 1
ATOM 652 N N . PHE A 1 83 ? 6.261 4.491 4.760 1.00 95.19 83 PHE A N 1
ATOM 653 C CA . PHE A 1 83 ? 5.814 5.848 5.094 1.00 95.19 83 PHE A CA 1
ATOM 654 C C . PHE A 1 83 ? 4.920 5.944 6.335 1.00 95.19 83 PHE A C 1
ATOM 656 O O . PHE A 1 83 ? 4.319 6.985 6.567 1.00 95.19 83 PHE A O 1
ATOM 663 N N . LYS A 1 84 ? 4.831 4.893 7.161 1.00 96.06 84 LYS A N 1
ATOM 664 C CA . LYS A 1 84 ? 4.003 4.889 8.385 1.00 96.06 84 LYS A CA 1
ATOM 665 C C . LYS A 1 84 ? 2.524 5.213 8.120 1.00 96.06 84 LYS A C 1
ATOM 667 O O . LYS A 1 84 ? 1.865 5.802 8.965 1.00 96.06 84 LYS A O 1
ATOM 672 N N . TRP A 1 85 ? 2.017 4.776 6.970 1.00 96.56 85 TRP A N 1
ATOM 673 C CA . TRP A 1 85 ? 0.656 5.002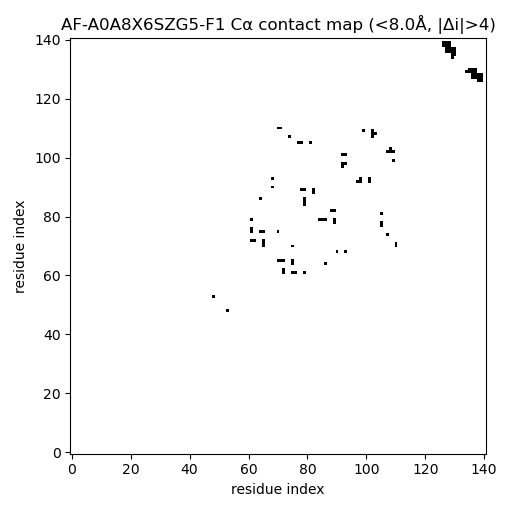 6.473 1.00 96.56 85 TRP A CA 1
ATOM 674 C C . TRP A 1 85 ? 0.331 6.457 6.104 1.00 96.56 85 TRP A C 1
ATOM 676 O O . TRP A 1 85 ? -0.838 6.792 5.919 1.00 96.56 85 TRP A O 1
ATOM 686 N N . ASP A 1 86 ? 1.350 7.299 5.918 1.00 95.94 86 ASP A N 1
ATOM 687 C CA . ASP A 1 86 ? 1.202 8.645 5.367 1.00 95.94 86 ASP A CA 1
ATOM 688 C C . ASP A 1 86 ? 1.012 8.588 3.839 1.00 95.94 86 ASP A C 1
ATOM 690 O O . ASP A 1 86 ? 1.943 8.310 3.074 1.00 95.94 86 ASP A O 1
ATOM 694 N N . LYS A 1 87 ? -0.231 8.812 3.399 1.00 94.38 87 LYS A N 1
ATOM 695 C CA . LYS A 1 87 ? -0.617 8.781 1.982 1.00 94.38 87 LYS A CA 1
ATOM 696 C C . LYS A 1 87 ? -0.020 9.951 1.203 1.00 94.38 87 LYS A C 1
ATOM 698 O O . LYS A 1 87 ? 0.375 9.768 0.055 1.00 94.38 87 LYS A O 1
ATOM 703 N N . GLU A 1 88 ? 0.040 11.132 1.811 1.00 94.38 88 GLU A N 1
ATOM 704 C CA . GLU A 1 88 ? 0.503 12.354 1.148 1.00 94.38 88 GLU A CA 1
ATOM 705 C C . GLU A 1 88 ? 1.990 12.235 0.835 1.00 94.38 88 GLU A C 1
ATOM 707 O O . GLU A 1 88 ? 2.395 12.372 -0.318 1.00 94.38 88 GLU A O 1
ATOM 712 N N . LYS A 1 89 ? 2.781 11.816 1.826 1.00 93.62 89 LYS A N 1
ATOM 713 C CA . LYS A 1 89 ? 4.219 11.595 1.660 1.00 93.62 89 LYS A CA 1
ATOM 714 C C . LYS A 1 89 ? 4.548 10.511 0.633 1.00 93.62 89 LYS A C 1
ATOM 716 O O . LYS A 1 89 ? 5.549 10.610 -0.080 1.00 93.62 89 LYS A O 1
ATOM 721 N N . LEU A 1 90 ? 3.710 9.474 0.547 1.00 93.94 90 LEU A N 1
ATOM 722 C CA . LEU A 1 90 ? 3.825 8.468 -0.505 1.00 93.94 90 LEU A CA 1
ATOM 723 C C . LEU A 1 90 ? 3.597 9.090 -1.888 1.00 93.94 90 LEU A C 1
ATOM 725 O O . LEU A 1 90 ? 4.390 8.831 -2.789 1.00 93.94 90 LEU A O 1
ATOM 729 N N . TYR A 1 91 ? 2.548 9.896 -2.067 1.00 94.12 91 TYR A N 1
ATOM 730 C CA . TYR A 1 91 ? 2.272 10.541 -3.352 1.00 94.12 91 TYR A CA 1
ATOM 731 C C . TYR A 1 91 ? 3.366 11.527 -3.749 1.00 94.12 91 TYR A C 1
ATOM 733 O O . TYR A 1 91 ? 3.808 11.487 -4.894 1.00 94.12 91 TYR A O 1
ATOM 741 N N . GLU A 1 92 ? 3.847 12.348 -2.814 1.00 92.44 92 GLU A N 1
ATOM 742 C CA . GLU A 1 92 ? 4.962 13.269 -3.047 1.00 92.44 92 GLU A CA 1
ATOM 743 C C . GLU A 1 92 ? 6.185 12.521 -3.575 1.00 92.44 92 GLU A C 1
ATOM 745 O O . GLU A 1 92 ? 6.675 12.826 -4.655 1.00 92.44 92 GLU A O 1
ATOM 750 N N . ARG A 1 93 ? 6.637 11.480 -2.862 1.00 90.94 93 ARG A N 1
ATOM 751 C CA . ARG A 1 93 ? 7.833 10.715 -3.250 1.00 90.94 93 ARG A CA 1
ATOM 752 C C . ARG A 1 93 ? 7.624 9.841 -4.484 1.00 90.94 93 ARG A C 1
ATOM 754 O O . ARG A 1 93 ? 8.603 9.497 -5.136 1.00 90.94 93 ARG A O 1
ATOM 761 N N . TYR A 1 94 ? 6.390 9.442 -4.784 1.00 90.56 94 TYR A N 1
ATOM 762 C CA . TYR A 1 94 ? 6.079 8.630 -5.960 1.00 90.56 94 TYR A CA 1
ATOM 763 C C . TYR A 1 94 ? 6.013 9.454 -7.250 1.00 90.56 94 TYR A C 1
ATOM 765 O O . TYR A 1 94 ? 6.391 8.947 -8.305 1.00 90.56 94 TYR A O 1
ATOM 773 N N . TYR A 1 95 ? 5.531 10.697 -7.182 1.00 90.75 95 TYR A N 1
ATOM 774 C CA . TYR A 1 95 ? 5.455 11.603 -8.335 1.00 90.75 95 TYR A CA 1
ATOM 775 C C . TYR A 1 95 ? 6.654 12.550 -8.465 1.00 90.75 95 TYR A C 1
ATOM 777 O O . TYR A 1 95 ? 6.691 13.345 -9.402 1.00 90.75 95 TYR A O 1
ATOM 785 N N . ASP A 1 96 ? 7.623 12.455 -7.557 1.00 89.81 96 ASP A N 1
ATOM 786 C CA . ASP A 1 96 ? 8.956 13.032 -7.725 1.00 89.81 96 ASP A CA 1
ATOM 787 C C . ASP A 1 96 ? 9.782 12.237 -8.766 1.00 89.81 96 ASP A C 1
ATOM 789 O O . ASP A 1 96 ? 9.352 11.190 -9.259 1.00 89.81 96 ASP A O 1
ATOM 793 N N . ASP A 1 97 ? 10.987 12.699 -9.098 1.00 77.88 97 ASP A N 1
ATOM 794 C CA . ASP A 1 97 ? 11.782 12.126 -10.201 1.00 77.88 97 ASP A CA 1
ATOM 7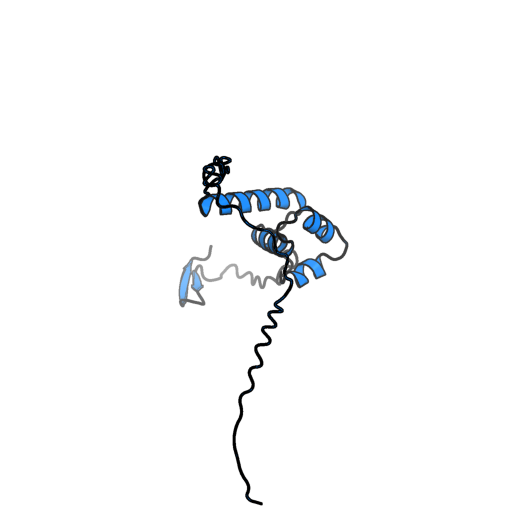95 C C . ASP A 1 97 ? 12.489 10.784 -9.877 1.00 77.88 97 ASP A C 1
ATOM 797 O O . ASP A 1 97 ? 13.007 10.128 -10.784 1.00 77.88 97 ASP A O 1
ATOM 801 N N . ASP A 1 98 ? 12.510 10.324 -8.616 1.00 85.50 98 ASP A N 1
ATOM 802 C CA . ASP A 1 98 ? 13.329 9.173 -8.180 1.00 85.50 98 ASP A CA 1
ATOM 803 C C . ASP A 1 98 ? 12.525 7.976 -7.629 1.00 85.50 98 ASP A C 1
ATOM 805 O O . ASP A 1 98 ? 12.721 7.487 -6.509 1.00 85.50 98 ASP A O 1
ATOM 809 N N . GLN A 1 99 ? 11.611 7.453 -8.452 1.00 86.88 99 GLN A N 1
ATOM 810 C CA . GLN A 1 99 ? 10.866 6.226 -8.130 1.00 86.88 99 GLN A CA 1
ATOM 811 C C . GLN A 1 99 ? 11.788 5.016 -7.919 1.00 86.88 99 GLN A C 1
ATOM 813 O O . GLN A 1 99 ? 11.475 4.112 -7.142 1.00 86.88 99 GLN A O 1
ATOM 818 N N . GLU A 1 100 ? 12.930 4.962 -8.609 1.00 86.94 100 GLU A N 1
ATOM 819 C CA . GLU A 1 100 ? 13.853 3.837 -8.486 1.00 86.94 100 GLU A CA 1
ATOM 820 C C . GLU A 1 100 ? 14.558 3.825 -7.124 1.00 86.94 100 GLU A C 1
ATOM 822 O O . GLU A 1 100 ? 14.645 2.756 -6.508 1.00 86.94 100 GLU A O 1
ATOM 827 N N . ALA A 1 101 ? 14.979 4.984 -6.603 1.00 88.44 101 ALA A N 1
ATOM 828 C CA . ALA A 1 101 ? 15.455 5.073 -5.227 1.00 88.44 101 ALA A CA 1
ATOM 829 C C . ALA A 1 101 ? 14.349 4.759 -4.224 1.00 88.44 101 ALA A C 1
ATOM 831 O O . ALA A 1 101 ? 14.618 4.029 -3.275 1.00 88.44 101 ALA A O 1
ATOM 832 N N . LEU A 1 102 ? 13.107 5.205 -4.454 1.00 90.75 102 LEU A N 1
ATOM 833 C CA . LEU A 1 102 ? 11.981 4.867 -3.578 1.00 90.75 102 LEU A CA 1
ATOM 834 C C . LEU A 1 102 ? 11.814 3.346 -3.424 1.00 90.75 102 LEU A C 1
ATOM 836 O O . LEU A 1 102 ? 11.752 2.831 -2.306 1.00 90.75 102 LEU A O 1
ATOM 840 N N . PHE A 1 103 ? 11.763 2.612 -4.540 1.00 91.62 103 PHE A N 1
ATOM 841 C CA . PHE A 1 103 ? 11.639 1.155 -4.492 1.00 91.62 103 PHE A CA 1
ATOM 842 C C . PHE A 1 103 ? 12.864 0.509 -3.838 1.00 91.62 103 PHE A C 1
ATOM 844 O O . PHE A 1 103 ? 12.713 -0.419 -3.047 1.00 91.62 103 PHE A O 1
ATOM 851 N N . LYS A 1 104 ? 14.070 1.020 -4.103 1.00 90.56 104 LYS A N 1
ATOM 852 C CA . LYS A 1 104 ? 15.307 0.503 -3.511 1.00 90.56 104 LYS A CA 1
ATOM 853 C C . LYS A 1 104 ? 15.375 0.719 -1.994 1.00 90.56 104 LYS A C 1
ATOM 855 O O . LYS A 1 104 ? 15.720 -0.221 -1.283 1.00 90.56 104 LYS A O 1
ATOM 860 N N . GLU A 1 105 ? 15.030 1.910 -1.507 1.00 90.25 105 GLU A N 1
ATOM 861 C CA . GLU A 1 105 ? 14.949 2.257 -0.077 1.00 90.25 105 GLU A CA 1
ATOM 862 C C . GLU A 1 105 ? 13.930 1.374 0.648 1.00 90.25 105 GLU A C 1
ATOM 864 O O . GLU A 1 105 ? 14.197 0.866 1.735 1.00 90.25 105 GLU A O 1
ATOM 869 N N . ALA A 1 106 ? 12.789 1.110 0.008 1.00 90.50 106 ALA A N 1
ATOM 870 C CA . ALA A 1 106 ? 11.757 0.231 0.543 1.00 90.50 106 ALA A CA 1
ATOM 871 C C . ALA A 1 106 ? 12.057 -1.275 0.363 1.00 90.50 106 ALA A C 1
ATOM 873 O O . ALA A 1 106 ? 11.226 -2.105 0.734 1.00 90.50 106 ALA A O 1
ATOM 874 N N . HIS A 1 107 ? 13.222 -1.647 -0.188 1.00 89.81 107 HIS A N 1
ATOM 875 C CA . HIS A 1 107 ? 13.616 -3.030 -0.502 1.00 89.81 107 HIS A CA 1
ATOM 876 C C . HIS A 1 107 ? 12.642 -3.765 -1.442 1.00 89.81 107 HIS A C 1
ATOM 878 O O . HIS A 1 107 ? 12.415 -4.971 -1.334 1.00 89.81 107 HIS A O 1
ATOM 884 N N . ILE A 1 108 ? 12.066 -3.031 -2.388 1.00 90.69 108 ILE A N 1
ATOM 885 C CA . ILE A 1 108 ? 11.094 -3.512 -3.363 1.00 90.69 108 ILE A CA 1
ATOM 886 C C . ILE A 1 108 ? 11.774 -3.650 -4.724 1.00 90.69 108 ILE A C 1
ATOM 888 O O . ILE A 1 108 ? 12.430 -2.735 -5.219 1.00 90.69 108 ILE A O 1
ATOM 892 N N . ILE A 1 109 ? 11.573 -4.795 -5.373 1.00 86.12 109 ILE A N 1
ATOM 893 C CA . ILE A 1 109 ? 11.927 -4.957 -6.785 1.00 86.12 109 ILE A CA 1
ATOM 894 C C . ILE A 1 109 ? 10.878 -4.214 -7.609 1.00 86.12 109 ILE A C 1
ATOM 896 O O . ILE A 1 109 ? 9.685 -4.480 -7.467 1.00 86.12 109 ILE A O 1
ATOM 900 N N . ASN A 1 110 ? 11.323 -3.289 -8.462 1.00 82.31 110 ASN A N 1
ATOM 901 C CA . ASN A 1 110 ? 10.424 -2.479 -9.276 1.00 82.31 110 ASN A CA 1
ATOM 902 C C . ASN A 1 110 ? 9.474 -3.389 -10.091 1.00 82.31 110 ASN A C 1
ATOM 904 O O . ASN A 1 110 ? 9.956 -4.162 -10.924 1.00 82.31 110 ASN A O 1
ATOM 908 N N . PRO A 1 111 ? 8.145 -3.289 -9.889 1.00 77.81 111 PRO A N 1
ATOM 909 C CA . PRO A 1 111 ? 7.172 -4.169 -10.535 1.00 77.81 111 PRO A CA 1
ATOM 910 C C . PRO A 1 111 ? 7.129 -4.027 -12.058 1.00 77.81 111 PRO A C 1
ATOM 912 O O . PRO A 1 111 ? 6.680 -4.942 -12.741 1.00 77.81 111 PRO A O 1
ATOM 915 N N . TYR A 1 112 ? 7.597 -2.902 -12.600 1.00 79.44 112 TYR A N 1
ATOM 916 C CA . TYR A 1 112 ? 7.618 -2.637 -14.039 1.00 79.44 112 TYR A CA 1
ATOM 917 C C . TYR A 1 112 ? 8.893 -3.155 -14.718 1.00 79.44 112 TYR A C 1
ATOM 919 O O . TYR A 1 112 ? 8.955 -3.242 -15.946 1.00 79.44 112 TYR A O 1
ATOM 927 N N . LYS A 1 113 ? 9.915 -3.542 -13.942 1.00 74.62 113 LYS A N 1
ATOM 928 C CA . LYS A 1 113 ? 11.095 -4.237 -14.464 1.00 74.62 113 LYS A CA 1
ATOM 929 C C . LYS A 1 113 ? 10.772 -5.729 -14.521 1.00 74.62 113 LYS A C 1
ATOM 931 O O . LYS A 1 113 ? 11.057 -6.467 -13.584 1.00 74.62 113 LYS A O 1
ATOM 936 N N . ASN A 1 114 ? 10.147 -6.164 -15.619 1.00 60.78 114 ASN A N 1
ATOM 937 C CA . ASN A 1 114 ? 9.922 -7.588 -15.877 1.00 60.78 114 ASN A CA 1
ATOM 938 C C . ASN A 1 114 ? 11.243 -8.359 -15.684 1.00 60.78 114 ASN A C 1
ATOM 940 O O . ASN A 1 114 ? 12.240 -7.989 -16.318 1.00 60.78 114 ASN A O 1
ATOM 944 N N . PRO A 1 115 ? 11.287 -9.439 -14.880 1.00 57.50 115 PRO A N 1
ATOM 945 C CA . PRO A 1 115 ? 12.391 -10.376 -15.002 1.00 57.50 115 PRO A CA 1
ATOM 946 C C . PRO A 1 115 ? 12.381 -10.914 -16.441 1.00 57.50 115 PRO A C 1
ATOM 948 O O . PRO A 1 115 ? 11.298 -11.079 -17.015 1.00 57.50 115 PRO A O 1
ATOM 951 N N . PRO A 1 116 ? 13.546 -11.171 -17.063 1.00 54.97 116 PRO A N 1
ATOM 952 C CA . PRO A 1 116 ? 13.586 -11.752 -18.394 1.00 54.97 116 PRO A CA 1
ATOM 953 C C . PRO A 1 116 ? 12.856 -13.095 -18.344 1.00 54.97 116 PRO A C 1
ATOM 955 O O . PRO A 1 116 ? 13.368 -14.079 -17.810 1.00 54.97 116 PRO A O 1
ATOM 958 N N . SER A 1 117 ? 11.630 -13.126 -18.867 1.00 55.94 117 SER A N 1
ATOM 959 C CA . SER A 1 117 ? 10.860 -14.348 -19.010 1.00 55.94 117 SER A CA 1
ATOM 960 C C . SER A 1 117 ? 11.661 -15.265 -19.925 1.00 55.94 117 SER A C 1
ATOM 962 O O . SER A 1 117 ? 11.751 -15.030 -21.132 1.00 55.94 117 SER A O 1
ATOM 964 N N . SER A 1 118 ? 12.259 -16.313 -19.369 1.00 55.75 118 SER A N 1
ATOM 965 C CA . SER A 1 118 ? 12.818 -17.409 -20.153 1.00 55.75 118 SER A CA 1
ATOM 966 C C . SER A 1 118 ? 11.670 -18.279 -20.670 1.00 55.75 118 SER A C 1
ATOM 968 O O . SER A 1 118 ? 11.571 -19.469 -20.392 1.00 55.75 118 SER A O 1
ATOM 970 N N . SER A 1 119 ? 10.774 -17.668 -21.446 1.00 54.84 119 SER A N 1
ATOM 971 C CA . SER A 1 119 ? 9.709 -18.354 -22.162 1.00 54.84 119 SER A CA 1
ATOM 972 C C . SER A 1 119 ? 10.342 -19.139 -23.303 1.00 54.84 119 SER A C 1
ATOM 974 O O . SER A 1 119 ? 10.373 -18.706 -24.454 1.00 54.84 119 SER A O 1
ATOM 976 N N . LYS A 1 120 ? 10.880 -20.317 -22.982 1.00 53.78 120 LYS A N 1
ATOM 977 C CA . LYS A 1 120 ? 11.058 -21.377 -23.968 1.00 53.78 120 LYS A CA 1
ATOM 978 C C . LYS A 1 120 ? 9.661 -21.872 -24.320 1.00 53.78 120 LYS A C 1
ATOM 980 O O . LYS A 1 120 ? 9.145 -22.800 -23.701 1.00 53.78 120 LYS A O 1
ATOM 985 N N . ASP A 1 121 ? 9.052 -21.205 -25.297 1.00 53.00 121 ASP A N 1
ATOM 986 C CA . ASP A 1 121 ? 7.881 -21.694 -26.015 1.00 53.00 121 ASP A CA 1
ATOM 987 C C . ASP A 1 121 ? 8.235 -23.061 -26.622 1.00 53.00 121 ASP A C 1
ATOM 989 O O 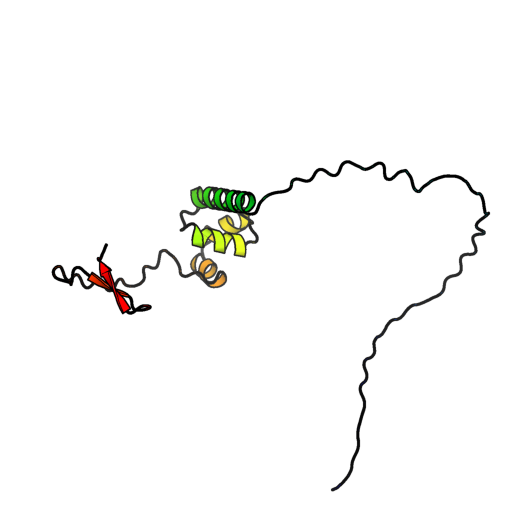. ASP A 1 121 ? 8.823 -23.167 -27.699 1.00 53.00 121 ASP A O 1
ATOM 993 N N . SER A 1 122 ? 7.934 -24.126 -25.881 1.00 59.28 122 SER A N 1
ATOM 994 C CA . SER A 1 122 ? 7.843 -25.465 -26.435 1.00 59.28 122 SER A CA 1
ATOM 995 C C . SER A 1 122 ? 6.366 -25.823 -26.468 1.00 59.28 122 SER A C 1
ATOM 997 O O . SER A 1 122 ? 5.799 -26.346 -25.512 1.00 59.28 122 SER A O 1
ATOM 999 N N . ARG A 1 123 ? 5.736 -25.578 -27.620 1.00 59.84 123 ARG A N 1
ATOM 1000 C CA . ARG A 1 123 ? 4.351 -25.978 -27.953 1.00 59.84 123 ARG A CA 1
ATOM 1001 C C . ARG A 1 123 ? 4.103 -27.499 -27.893 1.00 59.84 123 ARG A C 1
ATOM 1003 O O . ARG A 1 123 ? 3.050 -27.971 -28.300 1.00 59.84 123 ARG A O 1
ATOM 1010 N N . PHE A 1 124 ? 5.078 -28.258 -27.391 1.00 57.50 124 PHE A N 1
ATOM 1011 C CA . PHE A 1 124 ? 5.101 -29.708 -27.219 1.00 57.50 124 PHE A CA 1
ATOM 1012 C C . PHE A 1 124 ? 5.649 -30.132 -25.842 1.00 57.50 124 PHE A C 1
ATOM 1014 O O . PHE A 1 124 ? 6.019 -31.290 -25.657 1.00 57.50 124 PHE A O 1
ATOM 1021 N N . GLY A 1 125 ? 5.741 -29.212 -24.876 1.00 62.34 125 GLY A N 1
ATOM 1022 C CA . GLY A 1 125 ? 6.177 -29.541 -23.522 1.00 62.34 125 GLY A CA 1
ATOM 1023 C C . GLY A 1 125 ? 5.209 -30.509 -22.820 1.00 62.34 125 GLY A C 1
ATOM 1024 O O . GLY A 1 125 ? 4.014 -30.516 -23.130 1.00 62.34 125 GLY A O 1
ATOM 1025 N N . PRO A 1 126 ? 5.692 -31.325 -21.864 1.00 63.44 126 PRO A N 1
ATOM 1026 C CA . PRO A 1 126 ? 4.836 -32.221 -21.091 1.00 63.44 126 PRO A CA 1
ATOM 1027 C C . PRO A 1 126 ? 3.684 -31.435 -20.450 1.00 63.44 126 PRO A C 1
ATOM 1029 O O . PRO A 1 126 ? 3.894 -30.325 -19.951 1.00 63.44 126 PRO A O 1
ATOM 1032 N N . ARG A 1 127 ? 2.475 -32.025 -20.478 1.00 73.38 127 ARG A N 1
ATOM 1033 C CA . ARG A 1 127 ? 1.225 -31.486 -19.888 1.00 73.38 127 ARG A CA 1
ATOM 1034 C C . ARG A 1 127 ? 1.291 -31.338 -18.365 1.00 73.38 127 ARG A C 1
ATOM 1036 O O . ARG A 1 127 ? 0.371 -30.809 -17.751 1.00 73.38 127 ARG A O 1
ATOM 1043 N N . THR A 1 128 ? 2.365 -31.837 -17.775 1.00 82.94 128 THR A N 1
ATOM 1044 C CA . THR A 1 128 ? 2.637 -31.820 -16.353 1.00 82.94 128 THR A CA 1
ATOM 1045 C C . THR A 1 128 ? 3.993 -31.176 -16.092 1.00 82.94 128 THR A C 1
ATOM 1047 O O . THR A 1 128 ? 4.923 -31.300 -16.893 1.00 82.94 128 THR A O 1
ATOM 1050 N N . GLU A 1 129 ? 4.094 -30.473 -14.978 1.00 88.94 129 GLU A N 1
ATOM 1051 C CA . GLU A 1 129 ? 5.322 -29.943 -14.397 1.00 88.94 129 GLU A CA 1
ATOM 1052 C C . GLU A 1 129 ? 5.644 -30.686 -13.100 1.00 88.94 129 GLU A C 1
ATOM 1054 O O . GLU A 1 129 ? 4.769 -31.307 -12.503 1.00 88.94 129 GLU A O 1
ATOM 1059 N N . GLU A 1 130 ? 6.905 -30.682 -12.686 1.00 93.69 130 GLU A N 1
ATOM 1060 C CA . GLU A 1 130 ? 7.337 -31.273 -11.420 1.00 93.69 130 GLU A CA 1
ATOM 1061 C C . GLU A 1 130 ? 7.626 -30.144 -10.434 1.00 93.69 130 GLU A C 1
ATOM 1063 O O . GLU A 1 130 ? 8.320 -29.184 -10.764 1.00 93.69 130 GLU A O 1
ATOM 1068 N N . CYS A 1 131 ? 7.062 -30.231 -9.233 1.00 90.06 131 CYS A N 1
ATOM 1069 C CA . CYS A 1 131 ? 7.310 -29.242 -8.196 1.00 90.06 131 CYS A CA 1
ATOM 1070 C C . CYS A 1 131 ? 8.738 -29.382 -7.657 1.00 90.06 131 CYS A C 1
ATOM 1072 O O . CYS A 1 131 ? 9.071 -30.413 -7.087 1.00 90.06 131 CYS A O 1
ATOM 1074 N N . GLU A 1 132 ? 9.556 -28.331 -7.717 1.00 93.12 132 GLU A N 1
ATOM 1075 C CA . GLU A 1 132 ? 10.938 -28.366 -7.200 1.00 93.12 132 GLU A CA 1
ATOM 1076 C C . GLU A 1 132 ? 11.035 -28.445 -5.662 1.00 93.12 132 GLU A C 1
ATOM 1078 O O . GLU A 1 132 ? 12.117 -28.643 -5.115 1.00 93.12 132 GLU A O 1
ATOM 1083 N N . ILE A 1 133 ? 9.912 -28.301 -4.950 1.00 94.44 133 ILE A N 1
ATOM 1084 C CA . ILE A 1 133 ? 9.859 -28.371 -3.482 1.00 94.44 133 ILE A CA 1
ATOM 1085 C C . ILE A 1 133 ? 9.481 -29.781 -3.017 1.00 94.44 133 ILE A C 1
ATOM 1087 O O . ILE A 1 133 ? 10.144 -30.343 -2.149 1.00 94.44 133 ILE A O 1
ATOM 1091 N N . CYS A 1 134 ? 8.402 -30.352 -3.564 1.00 94.62 134 CYS A N 1
ATOM 1092 C CA . CYS A 1 134 ? 7.875 -31.651 -3.129 1.00 94.62 134 CYS A CA 1
ATOM 1093 C C . CYS A 1 134 ? 8.073 -32.789 -4.141 1.00 94.62 134 CYS A C 1
ATOM 1095 O O . CYS A 1 134 ? 7.684 -33.918 -3.849 1.00 94.62 134 CYS A O 1
ATOM 1097 N N . LEU A 1 135 ? 8.655 -32.500 -5.312 1.00 92.31 135 LEU A N 1
ATOM 1098 C CA . LEU A 1 135 ? 8.928 -33.433 -6.417 1.00 92.31 135 LEU A CA 1
ATOM 1099 C C . LEU A 1 135 ? 7.686 -34.171 -6.942 1.00 92.31 135 LEU A C 1
ATOM 1101 O O . LEU A 1 135 ? 7.771 -35.222 -7.573 1.00 92.31 135 LEU A O 1
ATOM 1105 N N . MET A 1 136 ? 6.494 -33.629 -6.679 1.00 94.94 136 MET A N 1
ATOM 1106 C CA . MET A 1 136 ? 5.245 -34.167 -7.208 1.00 94.94 136 MET A CA 1
ATOM 1107 C C . MET A 1 136 ? 4.960 -33.602 -8.595 1.00 94.94 136 MET A C 1
ATOM 1109 O O . MET A 1 136 ? 5.223 -32.433 -8.880 1.00 94.94 136 MET A O 1
ATOM 1113 N N . THR A 1 137 ? 4.368 -34.434 -9.445 1.00 93.75 137 THR A N 1
ATOM 1114 C CA . THR A 1 137 ? 3.929 -34.052 -10.786 1.00 93.75 137 THR A CA 1
ATOM 1115 C C . THR A 1 137 ? 2.560 -33.364 -10.726 1.00 93.75 137 THR A C 1
ATOM 1117 O O . THR A 1 137 ? 1.580 -33.963 -10.285 1.00 93.75 137 THR A O 1
ATOM 1120 N N . ILE A 1 138 ? 2.483 -32.115 -11.182 1.00 91.81 138 ILE A N 1
ATOM 1121 C CA . ILE A 1 138 ? 1.300 -31.244 -11.157 1.00 91.81 138 ILE A CA 1
ATOM 1122 C C . ILE A 1 138 ? 0.889 -30.930 -12.610 1.00 91.81 138 ILE A C 1
ATOM 1124 O O . ILE A 1 138 ? 1.760 -30.782 -13.470 1.00 91.81 138 ILE A O 1
ATOM 1128 N N . PRO A 1 139 ? -0.411 -30.874 -12.958 1.00 87.44 139 PRO A N 1
ATOM 1129 C CA . PRO A 1 139 ? -0.842 -30.436 -14.287 1.00 87.44 139 PRO A CA 1
ATOM 1130 C C . PRO A 1 139 ? -0.482 -28.963 -14.531 1.00 87.44 139 PRO A C 1
ATOM 1132 O O . PRO A 1 139 ? -0.699 -28.127 -13.659 1.00 87.44 139 PRO A O 1
ATOM 1135 N N . LYS A 1 140 ? 0.027 -28.641 -15.728 1.00 79.12 140 LYS A N 1
ATOM 1136 C CA . LYS A 1 140 ? 0.283 -27.247 -16.126 1.00 79.12 140 LYS A CA 1
ATOM 1137 C C . LYS A 1 140 ? -1.039 -26.510 -16.358 1.00 79.12 140 LYS A C 1
ATOM 1139 O O . LYS A 1 140 ? -1.912 -27.051 -17.040 1.00 79.12 140 LYS A O 1
ATOM 1144 N N . ASN A 1 141 ? -1.150 -25.306 -15.796 1.00 61.56 141 ASN A N 1
ATOM 1145 C CA . ASN A 1 141 ? -2.301 -24.404 -15.934 1.00 61.56 141 ASN A CA 1
ATOM 1146 C C . ASN A 1 141 ? -2.215 -23.557 -17.212 1.00 61.56 1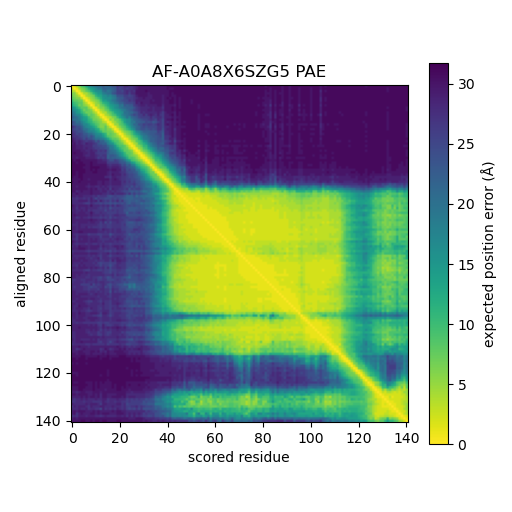41 ASN A C 1
ATOM 1148 O O . ASN A 1 141 ? -1.081 -23.170 -17.579 1.00 61.56 141 ASN A O 1
#

Secondary structure (DSSP, 8-state):
----------------------------------TTS-------------HHHHHHHHHHHHHHHHHHH---HHHHHHHHHHTTT-HHHHHHHHHSS-HHHHHHHTT---TTS---------TT--SEEE-TTT--EEE--